Protein AF-A0A5E5AE37-F1 (afdb_monomer_lite)

InterPro domains:
  IPR010437 Type III secretion system SsaH/EsaH [PF06287] (29-83)
  IPR011990 Tetratricopeptide-like helical domain superfamily [G3DSA:1.25.40.10] (16-89)

Foldseek 3Di:
DDDDPDPPPCVLLVPDDLVRLVVLLVCLLVCLQVVVLVSNVVVLVCLVSSPVDPLVSLLSNLSSCLSNLVLVVSVVSLVVLVVVVVVPVPCPVSVVSSVVSVVSSVVSVVVVVVPDDDPDDDDDDDDDD

Structure (mmCIF, N/CA/C/O backbone):
data_AF-A0A5E5AE37-F1
#
_entry.id   AF-A0A5E5AE37-F1
#
loop_
_atom_site.group_PDB
_atom_site.id
_atom_site.type_symbol
_atom_site.label_atom_id
_atom_site.label_alt_id
_atom_site.label_comp_id
_atom_site.label_asym_id
_atom_site.label_entity_id
_atom_site.label_seq_id
_atom_site.pdbx_PDB_ins_code
_atom_site.Cartn_x
_atom_site.Cartn_y
_atom_site.Cartn_z
_atom_site.occupancy
_atom_site.B_iso_or_equiv
_atom_site.auth_seq_id
_atom_site.auth_comp_id
_atom_site.auth_asym_id
_atom_site.auth_atom_id
_atom_site.pdbx_PDB_model_num
ATOM 1 N N . MET A 1 1 ? -0.949 -32.298 -34.304 1.00 41.78 1 MET A N 1
ATOM 2 C CA . MET A 1 1 ? -0.531 -31.907 -32.943 1.00 41.78 1 MET A CA 1
ATOM 3 C C . MET A 1 1 ? -0.698 -30.401 -32.842 1.00 41.78 1 MET A C 1
ATOM 5 O O . MET A 1 1 ? 0.030 -29.685 -33.512 1.00 41.78 1 MET A O 1
ATOM 9 N N . MET A 1 2 ? -1.737 -29.936 -32.145 1.00 35.53 2 MET A N 1
ATOM 10 C CA . MET A 1 2 ? -1.994 -28.507 -31.950 1.00 35.53 2 MET A CA 1
ATOM 11 C C . MET A 1 2 ? -1.104 -28.017 -30.810 1.00 35.53 2 MET A C 1
ATOM 13 O O . MET A 1 2 ? -1.292 -28.421 -29.667 1.00 35.53 2 MET A O 1
ATOM 17 N N . THR A 1 3 ? -0.115 -27.187 -31.122 1.00 50.34 3 THR A N 1
ATOM 18 C CA . THR A 1 3 ? 0.638 -26.445 -30.112 1.00 50.34 3 THR A CA 1
ATOM 19 C C . THR A 1 3 ? -0.264 -25.332 -29.599 1.00 50.34 3 THR A C 1
ATOM 21 O O . THR A 1 3 ? -0.480 -24.331 -30.279 1.00 50.34 3 THR A O 1
ATOM 24 N N . THR A 1 4 ? -0.846 -25.526 -28.421 1.00 49.78 4 THR A N 1
ATOM 25 C CA . THR A 1 4 ? -1.518 -24.456 -27.688 1.00 49.78 4 THR A CA 1
ATOM 26 C C . THR A 1 4 ? -0.454 -23.462 -27.239 1.00 49.78 4 THR A C 1
ATOM 28 O O . THR A 1 4 ? 0.328 -23.754 -26.334 1.00 49.78 4 THR A O 1
ATOM 31 N N . SER A 1 5 ? -0.390 -22.314 -27.912 1.00 44.94 5 SER A N 1
ATOM 32 C CA . SER A 1 5 ? 0.439 -21.182 -27.509 1.00 44.94 5 SER A CA 1
ATOM 33 C C . SER A 1 5 ? 0.050 -20.765 -26.095 1.00 44.94 5 SER A C 1
ATOM 35 O O . SER A 1 5 ? -1.049 -20.266 -25.861 1.00 44.94 5 SER A O 1
ATOM 37 N N . SER A 1 6 ? 0.954 -21.006 -25.151 1.00 50.62 6 SER A N 1
ATOM 38 C CA . SER A 1 6 ? 0.894 -20.438 -23.812 1.00 50.62 6 SER A CA 1
ATOM 39 C C . SER A 1 6 ? 0.948 -18.921 -23.962 1.00 50.62 6 SER A C 1
ATOM 41 O O . SER A 1 6 ? 1.990 -18.376 -24.319 1.00 50.62 6 SER A O 1
ATOM 43 N N . VAL A 1 7 ? -0.180 -18.242 -23.753 1.00 51.38 7 VAL A N 1
ATOM 44 C CA . VAL A 1 7 ? -0.219 -16.783 -23.643 1.00 51.38 7 VAL A CA 1
ATOM 45 C C . VAL A 1 7 ? 0.571 -16.422 -22.393 1.00 51.38 7 VAL A C 1
ATOM 47 O O . VAL A 1 7 ? 0.093 -16.561 -21.268 1.00 51.38 7 VAL A O 1
ATOM 50 N N . SER A 1 8 ? 1.824 -16.030 -22.601 1.00 47.91 8 SER A N 1
ATOM 51 C CA . SER A 1 8 ? 2.683 -15.482 -21.566 1.00 47.91 8 SER A CA 1
ATOM 52 C C . SER A 1 8 ? 1.975 -14.288 -20.931 1.00 47.91 8 SER A C 1
ATOM 54 O O . SER A 1 8 ? 1.562 -13.360 -21.627 1.00 47.91 8 SER A O 1
ATOM 56 N N . HIS A 1 9 ? 1.874 -14.288 -19.604 1.00 52.06 9 HIS A N 1
ATOM 57 C CA . HIS A 1 9 ? 1.373 -13.189 -18.762 1.00 52.06 9 HIS A CA 1
ATOM 58 C C . HIS A 1 9 ? 2.240 -11.903 -18.840 1.00 52.06 9 HIS A C 1
ATOM 60 O O . HIS A 1 9 ? 2.165 -11.032 -17.981 1.00 52.06 9 HIS A O 1
ATOM 66 N N . ASP A 1 10 ? 3.072 -11.792 -19.875 1.00 51.41 10 ASP A N 1
ATOM 67 C CA . ASP A 1 10 ? 4.136 -10.809 -20.078 1.00 51.41 10 ASP A CA 1
ATOM 68 C C . ASP A 1 10 ? 3.625 -9.527 -20.768 1.00 51.41 10 ASP A C 1
ATOM 70 O O . ASP A 1 10 ? 4.222 -8.459 -20.682 1.00 51.41 10 ASP A O 1
ATOM 74 N N . GLY A 1 11 ? 2.458 -9.594 -21.422 1.00 44.81 11 GLY A N 1
ATOM 75 C CA . GLY A 1 11 ? 1.915 -8.475 -22.201 1.00 44.81 11 GLY A CA 1
ATOM 76 C C . GLY A 1 11 ? 1.535 -7.238 -21.377 1.00 44.81 11 GLY A C 1
ATOM 77 O O . GLY A 1 11 ? 1.632 -6.123 -21.881 1.00 44.81 11 GLY A O 1
ATOM 78 N N . ALA A 1 12 ? 1.141 -7.405 -20.108 1.00 46.72 12 ALA A N 1
ATOM 79 C CA . ALA A 1 12 ? 0.813 -6.275 -19.232 1.00 46.72 12 ALA A CA 1
ATOM 80 C C . ALA A 1 12 ? 2.071 -5.595 -18.659 1.00 46.72 12 ALA A C 1
ATOM 82 O O . ALA A 1 12 ? 2.110 -4.371 -18.545 1.00 46.72 12 ALA A O 1
ATOM 83 N N . ALA A 1 13 ? 3.123 -6.369 -18.365 1.00 51.94 13 ALA A N 1
ATOM 84 C CA . ALA A 1 13 ? 4.420 -5.836 -17.943 1.00 51.94 13 ALA A CA 1
ATOM 85 C C . ALA A 1 13 ? 5.166 -5.130 -19.094 1.00 51.94 13 ALA A C 1
ATOM 87 O O . ALA A 1 13 ? 6.002 -4.262 -18.843 1.00 51.94 13 ALA A O 1
ATOM 88 N N . ALA A 1 14 ? 4.828 -5.462 -20.345 1.00 57.09 14 ALA A N 1
ATOM 89 C CA . ALA A 1 14 ? 5.416 -4.884 -21.549 1.00 57.09 14 ALA A CA 1
ATOM 90 C C . ALA A 1 14 ? 4.811 -3.532 -21.990 1.00 57.09 14 ALA A C 1
ATOM 92 O O . ALA A 1 14 ? 5.390 -2.885 -22.861 1.00 57.09 14 ALA A O 1
ATOM 93 N N . TRP A 1 15 ? 3.672 -3.087 -21.434 1.00 75.31 15 TRP A N 1
ATOM 94 C CA . TRP A 1 15 ? 3.015 -1.846 -21.887 1.00 75.31 15 TRP A CA 1
ATOM 95 C C . TRP A 1 15 ? 3.446 -0.586 -21.124 1.00 75.31 15 TRP A C 1
ATOM 97 O O . TRP A 1 15 ? 3.522 0.490 -21.714 1.00 75.31 15 TRP A O 1
ATOM 107 N N . LEU A 1 16 ? 3.753 -0.710 -19.830 1.00 85.62 16 LEU A N 1
ATOM 108 C CA . LEU A 1 16 ? 4.234 0.398 -19.002 1.00 85.62 16 LEU A CA 1
ATOM 109 C C . LEU A 1 16 ? 5.720 0.221 -18.725 1.00 85.62 16 LEU A C 1
ATOM 111 O O . LEU A 1 16 ? 6.119 -0.803 -18.169 1.00 85.62 16 LEU A O 1
ATOM 115 N N . ASP A 1 17 ? 6.535 1.219 -19.058 1.00 90.62 17 ASP A N 1
ATOM 116 C CA . ASP A 1 17 ? 7.945 1.215 -18.677 1.00 90.62 17 ASP A CA 1
ATOM 117 C C . ASP A 1 17 ? 8.133 1.347 -17.150 1.00 90.62 17 ASP A C 1
ATOM 119 O O . ASP A 1 17 ? 7.199 1.617 -16.390 1.00 90.62 17 AS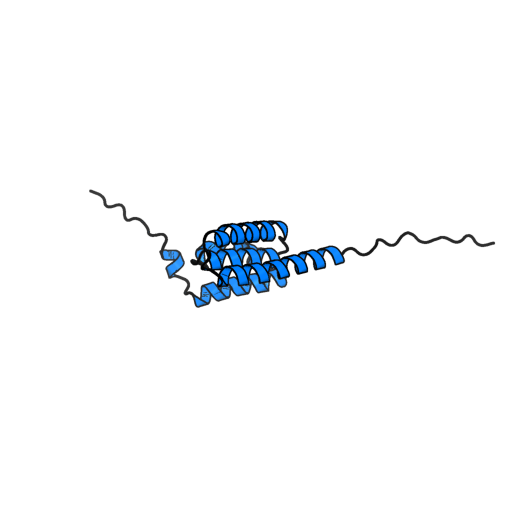P A O 1
ATOM 123 N N . ALA A 1 18 ? 9.360 1.110 -16.680 1.00 90.81 18 ALA A N 1
ATOM 124 C CA . ALA A 1 18 ? 9.668 1.123 -15.252 1.00 90.81 18 ALA A CA 1
ATOM 125 C C . ALA A 1 18 ? 9.421 2.487 -14.590 1.00 90.81 18 ALA A C 1
ATOM 127 O O . ALA A 1 18 ? 8.939 2.525 -13.458 1.00 90.81 18 ALA A O 1
ATOM 128 N N . SER A 1 19 ? 9.705 3.581 -15.296 1.00 94.25 19 SER A N 1
ATOM 129 C CA . SER A 1 19 ? 9.535 4.941 -14.786 1.00 94.25 19 SER A CA 1
ATOM 130 C C . SER A 1 19 ? 8.058 5.269 -14.589 1.00 94.25 19 SER A C 1
ATOM 132 O O . SER A 1 19 ? 7.681 5.817 -13.557 1.00 94.25 19 SER A O 1
ATOM 134 N N . VAL A 1 20 ? 7.200 4.875 -15.533 1.00 95.06 20 VAL A N 1
ATOM 135 C CA . VAL A 1 20 ? 5.748 5.064 -15.418 1.00 95.06 20 VAL A CA 1
ATOM 136 C C . VAL A 1 20 ? 5.182 4.239 -14.264 1.00 95.06 20 VAL A C 1
ATOM 138 O O . VAL A 1 20 ? 4.384 4.747 -13.478 1.00 95.06 20 VAL A O 1
ATOM 141 N N . ARG A 1 21 ? 5.620 2.984 -14.098 1.00 95.56 21 ARG A N 1
ATOM 142 C CA . ARG A 1 21 ? 5.187 2.162 -12.953 1.00 95.56 21 ARG A CA 1
ATOM 143 C C . ARG A 1 21 ? 5.603 2.782 -11.619 1.00 95.56 21 ARG A C 1
ATOM 145 O O . ARG A 1 21 ? 4.791 2.810 -10.699 1.00 95.56 21 ARG A O 1
ATOM 152 N N . GLN A 1 22 ? 6.822 3.314 -11.528 1.00 95.81 22 GLN A N 1
ATOM 153 C CA . GLN A 1 22 ? 7.292 4.033 -10.343 1.00 95.81 22 GLN A CA 1
ATOM 154 C C . GLN A 1 22 ? 6.413 5.257 -10.044 1.00 95.81 22 GLN A C 1
ATOM 156 O O . GLN A 1 22 ? 5.932 5.394 -8.922 1.00 95.81 22 GLN A O 1
ATOM 161 N N . GLN A 1 23 ? 6.132 6.093 -11.049 1.00 97.56 23 GLN A N 1
ATOM 162 C CA . GLN A 1 23 ? 5.283 7.280 -10.894 1.00 97.56 23 GLN A CA 1
ATOM 163 C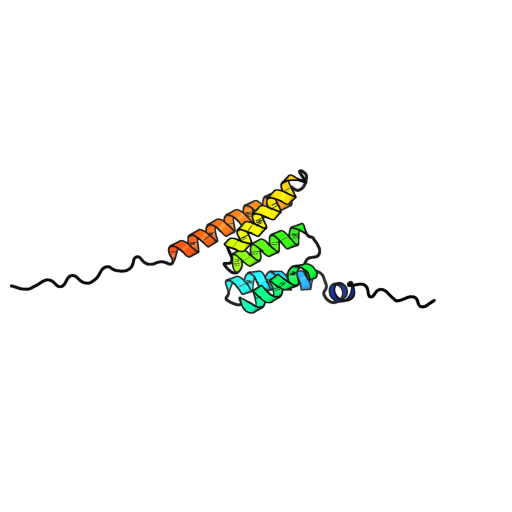 C . GLN A 1 23 ? 3.870 6.937 -10.409 1.00 97.56 23 GLN A C 1
ATOM 165 O O . GLN A 1 23 ? 3.316 7.651 -9.578 1.00 97.56 23 GLN A O 1
ATOM 170 N N . ILE A 1 24 ? 3.287 5.834 -10.887 1.00 97.44 24 ILE A N 1
ATOM 171 C CA . ILE A 1 24 ? 1.971 5.370 -10.424 1.00 97.44 24 ILE A CA 1
ATOM 172 C C . ILE A 1 24 ? 2.014 5.017 -8.930 1.00 97.44 24 ILE A C 1
ATOM 174 O O . ILE A 1 24 ? 1.105 5.381 -8.187 1.00 97.44 24 ILE A O 1
ATOM 178 N N . VAL A 1 25 ? 3.067 4.341 -8.464 1.00 97.38 25 VAL A N 1
ATOM 179 C CA . VAL A 1 25 ? 3.210 3.993 -7.040 1.00 97.38 25 VAL A CA 1
ATOM 180 C C . VAL A 1 25 ? 3.443 5.235 -6.175 1.00 97.38 25 VAL A C 1
ATOM 182 O O . VAL A 1 25 ? 2.831 5.366 -5.116 1.00 97.38 25 VAL A O 1
ATOM 185 N N . GLU A 1 26 ? 4.280 6.169 -6.627 1.00 97.50 26 GLU A N 1
ATOM 186 C CA . GLU A 1 26 ? 4.490 7.454 -5.945 1.00 97.50 26 GLU A CA 1
ATOM 187 C C . GLU A 1 26 ? 3.181 8.247 -5.837 1.00 97.50 26 GLU A C 1
ATOM 189 O O . GLU A 1 26 ? 2.853 8.763 -4.766 1.00 97.50 26 GLU A O 1
ATOM 194 N N . LEU A 1 27 ? 2.386 8.277 -6.912 1.00 97.19 27 LEU A N 1
ATOM 195 C CA . LEU A 1 27 ? 1.074 8.917 -6.923 1.00 97.19 27 LEU A CA 1
ATOM 196 C C . LEU A 1 27 ? 0.116 8.278 -5.913 1.00 97.19 27 LEU A C 1
ATOM 198 O O . LEU A 1 27 ? -0.659 8.999 -5.295 1.00 97.19 27 LEU A O 1
ATOM 202 N N . ALA A 1 28 ? 0.174 6.960 -5.704 1.00 97.88 28 ALA A N 1
ATOM 203 C CA . ALA A 1 28 ? -0.643 6.296 -4.689 1.00 97.88 28 ALA A CA 1
ATOM 204 C C . ALA A 1 28 ? -0.260 6.718 -3.266 1.00 97.88 28 ALA A C 1
ATOM 206 O O . ALA A 1 28 ? -1.145 6.995 -2.460 1.00 97.88 28 ALA A O 1
ATOM 207 N N . LEU A 1 29 ? 1.041 6.806 -2.967 1.00 96.31 29 LEU A N 1
ATOM 208 C CA . LEU A 1 29 ? 1.530 7.241 -1.653 1.00 96.31 29 LEU A CA 1
ATOM 209 C C . LEU A 1 29 ? 1.112 8.681 -1.352 1.00 96.31 29 LEU A C 1
ATOM 211 O O . LEU A 1 29 ? 0.573 8.960 -0.282 1.00 96.31 29 LEU A O 1
ATOM 215 N N . VAL A 1 30 ? 1.313 9.583 -2.315 1.00 96.56 30 VAL A N 1
ATOM 216 C CA . VAL A 1 30 ? 0.887 10.980 -2.183 1.00 96.56 30 VAL A CA 1
ATOM 217 C C . VAL A 1 30 ? -0.638 11.058 -2.115 1.00 96.56 30 VAL A C 1
ATOM 219 O O . VAL A 1 30 ? -1.179 11.716 -1.233 1.00 96.56 30 VAL A O 1
ATOM 222 N N . GLY A 1 31 ? -1.346 10.355 -2.997 1.00 96.81 31 GLY A N 1
ATOM 223 C CA . GLY A 1 31 ? -2.805 10.350 -3.070 1.00 96.81 31 GLY A CA 1
ATOM 224 C C . GLY A 1 31 ? -3.467 9.889 -1.774 1.00 96.81 31 GLY A C 1
ATOM 225 O O . GLY A 1 31 ? -4.377 10.565 -1.297 1.00 96.81 31 GLY A O 1
ATOM 226 N N . ALA A 1 32 ? -2.965 8.815 -1.156 1.00 96.88 32 ALA A N 1
ATOM 227 C CA . ALA A 1 32 ? -3.458 8.319 0.129 1.00 96.88 32 ALA A CA 1
ATOM 228 C C . ALA A 1 32 ? -3.419 9.409 1.215 1.00 96.88 32 ALA A C 1
ATOM 230 O O . ALA A 1 32 ? -4.406 9.633 1.910 1.00 96.88 32 ALA A O 1
ATOM 231 N N . GLN A 1 33 ? -2.321 10.167 1.286 1.00 92.25 33 GLN A N 1
ATOM 232 C CA . GLN A 1 33 ? -2.152 11.257 2.255 1.00 92.25 33 GLN A CA 1
ATOM 233 C C . GLN A 1 33 ? -3.018 12.493 1.960 1.00 92.25 33 GLN A C 1
ATOM 235 O O . GLN A 1 33 ? -3.221 13.323 2.843 1.00 92.25 33 GLN A O 1
ATOM 240 N N . HIS A 1 34 ? -3.528 12.628 0.734 1.00 95.19 34 HIS A N 1
ATOM 241 C CA . HIS A 1 34 ? -4.349 13.761 0.292 1.00 95.19 34 HIS A CA 1
ATOM 242 C C . HIS A 1 34 ? -5.838 13.399 0.137 1.00 95.19 34 HIS A C 1
ATOM 244 O O . HIS A 1 34 ? -6.600 14.169 -0.446 1.00 95.19 34 HIS A O 1
ATOM 250 N N . GLY A 1 35 ? -6.270 12.248 0.665 1.00 94.56 35 GLY A N 1
ATOM 251 C CA . GLY A 1 35 ? -7.676 11.832 0.676 1.00 94.56 35 GLY A CA 1
ATOM 252 C C . GLY A 1 35 ? -8.161 11.119 -0.592 1.00 94.56 35 GLY A C 1
ATOM 253 O O . GLY A 1 35 ? -9.359 10.882 -0.728 1.00 94.56 35 GLY A O 1
ATOM 254 N N . LEU A 1 36 ? -7.261 10.736 -1.503 1.00 97.31 36 LEU A N 1
ATOM 255 C CA . LEU A 1 36 ? -7.569 9.921 -2.688 1.00 97.31 36 LEU A CA 1
ATOM 256 C C . LEU A 1 36 ? -7.505 8.423 -2.352 1.00 97.31 36 LEU A C 1
ATOM 258 O O . LEU A 1 36 ? -6.721 7.656 -2.916 1.00 97.31 36 LEU A O 1
ATOM 262 N N . GLU A 1 37 ? -8.296 8.013 -1.359 1.00 97.06 37 GLU A N 1
ATOM 263 C CA . GLU A 1 37 ? -8.243 6.663 -0.792 1.00 97.06 37 GLU A CA 1
ATOM 264 C C . GLU A 1 37 ? -8.612 5.589 -1.828 1.00 97.06 37 GLU A C 1
ATOM 266 O O . GLU A 1 37 ? -7.973 4.541 -1.903 1.00 97.06 37 GLU A O 1
ATOM 271 N N . THR A 1 38 ? -9.612 5.858 -2.672 1.00 97.62 38 THR A N 1
ATOM 272 C CA . THR A 1 38 ? -10.104 4.888 -3.666 1.00 97.62 38 THR A CA 1
ATOM 273 C C . THR A 1 38 ? -9.050 4.608 -4.738 1.00 97.62 38 THR A C 1
ATOM 275 O O . THR A 1 38 ? -8.802 3.454 -5.101 1.00 97.62 38 THR A O 1
ATOM 278 N N . GLU A 1 39 ? -8.389 5.652 -5.227 1.00 97.62 39 GLU A N 1
ATOM 279 C CA . GLU A 1 39 ? -7.315 5.579 -6.210 1.00 97.62 39 GLU A CA 1
ATOM 280 C C . GLU A 1 39 ? -6.095 4.865 -5.626 1.00 97.62 39 GLU A C 1
ATOM 282 O O . GLU A 1 39 ? -5.564 3.933 -6.236 1.00 97.62 39 GLU A O 1
ATOM 287 N N . ALA A 1 40 ? -5.693 5.239 -4.409 1.00 98.12 40 ALA A N 1
ATOM 288 C CA . ALA A 1 40 ? -4.580 4.611 -3.712 1.00 98.12 40 ALA A CA 1
ATOM 289 C C . ALA A 1 40 ? -4.833 3.117 -3.440 1.00 98.12 40 ALA A C 1
ATOM 291 O O . ALA A 1 40 ? -3.956 2.296 -3.707 1.00 98.12 40 ALA A O 1
ATOM 292 N N . ARG A 1 41 ? -6.043 2.729 -3.010 1.00 97.94 41 ARG A N 1
ATOM 293 C CA . ARG A 1 41 ? -6.435 1.315 -2.840 1.00 97.94 41 ARG A CA 1
ATOM 294 C C . ARG A 1 41 ? -6.459 0.549 -4.162 1.00 97.94 41 ARG A C 1
ATOM 296 O O . ARG A 1 41 ? -6.061 -0.612 -4.213 1.00 97.94 41 ARG A O 1
ATOM 303 N N . THR A 1 42 ? -6.875 1.194 -5.248 1.00 98.12 42 THR A N 1
ATOM 304 C CA . THR A 1 42 ? -6.833 0.582 -6.585 1.00 98.12 42 THR A CA 1
ATOM 305 C C . THR A 1 42 ? -5.393 0.264 -6.991 1.00 98.12 42 THR A C 1
ATOM 307 O O . THR A 1 42 ? -5.108 -0.834 -7.474 1.00 98.12 42 THR A O 1
ATOM 310 N N . ILE A 1 43 ? -4.463 1.190 -6.741 1.00 97.38 43 ILE A N 1
ATOM 311 C CA . ILE A 1 43 ? -3.040 0.993 -7.036 1.0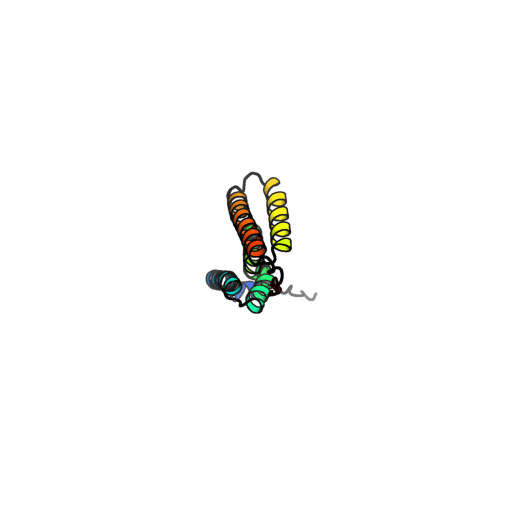0 97.38 43 ILE A CA 1
ATOM 312 C C . ILE A 1 43 ? -2.407 -0.037 -6.088 1.00 97.38 43 ILE A C 1
ATOM 314 O O . ILE A 1 43 ? -1.616 -0.861 -6.547 1.00 97.38 43 ILE A O 1
ATOM 318 N N . LEU A 1 44 ? -2.802 -0.065 -4.810 1.00 97.25 44 LEU A N 1
ATOM 319 C CA . LEU A 1 44 ? -2.394 -1.088 -3.838 1.00 97.25 44 LEU A CA 1
ATOM 320 C C . LEU A 1 44 ? -2.665 -2.504 -4.372 1.00 97.25 44 LEU A C 1
ATOM 322 O O . LEU A 1 44 ? -1.766 -3.344 -4.388 1.00 97.25 44 LEU A O 1
ATOM 326 N N . CYS A 1 45 ? -3.871 -2.750 -4.889 1.00 96.75 45 CYS A N 1
ATOM 327 C CA . CYS A 1 45 ? -4.242 -4.030 -5.502 1.00 96.75 45 CYS A CA 1
ATOM 328 C C . CYS A 1 45 ? -3.420 -4.357 -6.762 1.00 96.75 45 CYS A C 1
ATOM 330 O O . CYS A 1 45 ? -3.188 -5.527 -7.068 1.00 96.75 45 CYS A O 1
ATOM 332 N N . ALA A 1 46 ? -2.965 -3.335 -7.491 1.00 96.19 46 ALA A N 1
ATOM 333 C CA . ALA A 1 46 ? -2.163 -3.482 -8.702 1.00 96.19 46 ALA A CA 1
ATOM 334 C C . ALA A 1 46 ? -0.648 -3.600 -8.439 1.00 96.19 46 ALA A C 1
ATOM 336 O O . ALA A 1 46 ? 0.103 -3.887 -9.375 1.00 96.19 46 ALA A O 1
ATOM 337 N N . LEU A 1 47 ? -0.174 -3.433 -7.195 1.00 95.25 47 LEU A N 1
ATOM 338 C CA . LEU A 1 47 ? 1.257 -3.473 -6.858 1.00 95.25 47 LEU A CA 1
ATOM 339 C C . LEU A 1 47 ? 2.019 -4.695 -7.406 1.00 95.25 47 LEU A C 1
ATOM 341 O O . LEU A 1 47 ? 3.142 -4.498 -7.871 1.00 95.25 47 LEU A O 1
ATOM 345 N N . PRO A 1 48 ? 1.473 -5.932 -7.426 1.00 94.25 48 PRO A N 1
ATOM 346 C CA . PRO A 1 48 ? 2.153 -7.086 -8.026 1.00 94.25 48 PRO A CA 1
ATOM 347 C C . PRO A 1 48 ? 2.526 -6.912 -9.500 1.00 94.25 48 PRO A C 1
ATOM 349 O O . PRO A 1 48 ? 3.527 -7.472 -9.942 1.00 94.25 48 PRO A O 1
ATOM 352 N N . LEU A 1 49 ? 1.749 -6.123 -10.244 1.00 92.44 49 LEU A N 1
ATOM 353 C CA . LEU A 1 49 ? 1.991 -5.825 -11.656 1.00 92.44 49 LEU A CA 1
ATOM 354 C C . LEU A 1 49 ? 2.917 -4.615 -11.837 1.00 92.44 49 LEU A C 1
ATOM 356 O O . LEU A 1 49 ? 3.635 -4.525 -12.831 1.00 92.44 49 LEU A O 1
ATOM 360 N N . LEU A 1 50 ? 2.907 -3.684 -10.880 1.00 94.69 50 LEU A N 1
ATOM 361 C CA .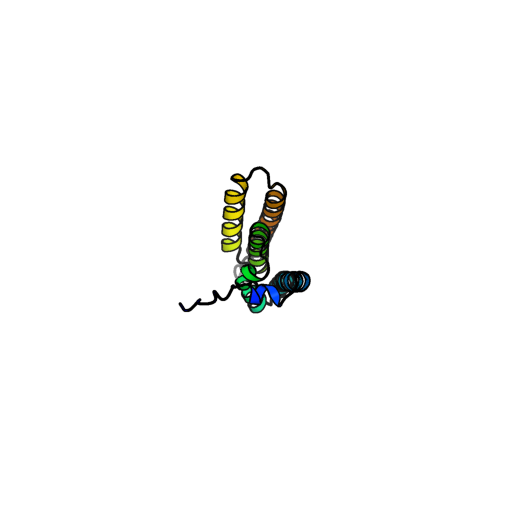 LEU A 1 50 ? 3.699 -2.454 -10.934 1.00 94.69 50 LEU A CA 1
ATOM 362 C C . LEU A 1 50 ? 5.140 -2.662 -10.449 1.00 94.69 50 LEU A C 1
ATOM 364 O O . LEU A 1 50 ? 6.075 -2.070 -10.995 1.00 94.69 50 LEU A O 1
ATOM 368 N N . VAL A 1 51 ? 5.323 -3.534 -9.454 1.00 94.44 51 VAL A N 1
ATOM 369 C CA . VAL A 1 51 ? 6.594 -3.764 -8.760 1.00 94.44 51 VAL A CA 1
ATOM 370 C C . VAL A 1 51 ? 6.940 -5.257 -8.805 1.00 94.44 51 VAL A C 1
ATOM 372 O O . VAL A 1 51 ? 6.492 -6.024 -7.948 1.00 94.44 51 VAL A O 1
ATOM 375 N N . PRO A 1 52 ? 7.742 -5.704 -9.793 1.00 90.50 52 PRO A N 1
ATOM 376 C CA . PRO A 1 52 ? 8.106 -7.115 -9.932 1.00 90.50 52 PRO A CA 1
ATOM 377 C C . PRO A 1 52 ? 8.949 -7.640 -8.762 1.00 90.50 52 PRO A C 1
ATOM 379 O O . PRO A 1 52 ? 8.776 -8.783 -8.335 1.00 90.50 52 PRO A O 1
ATOM 382 N N . GLN A 1 53 ? 9.831 -6.793 -8.221 1.00 89.62 53 GLN A N 1
ATOM 383 C CA . GLN A 1 53 ? 10.712 -7.121 -7.098 1.00 89.62 53 GLN A CA 1
ATOM 384 C C . GLN A 1 53 ? 9.891 -7.349 -5.823 1.00 89.62 53 GLN A C 1
ATOM 386 O O . GLN A 1 53 ? 9.178 -6.456 -5.371 1.00 89.62 53 GLN A O 1
ATOM 391 N N . VAL A 1 54 ? 9.983 -8.557 -5.260 1.00 89.06 54 VAL A N 1
ATOM 392 C CA . VAL A 1 54 ? 9.140 -9.012 -4.140 1.00 89.06 54 VAL A CA 1
ATOM 393 C C . VAL A 1 54 ? 9.351 -8.153 -2.894 1.00 89.06 54 VAL A C 1
ATOM 395 O O . VAL A 1 54 ? 8.378 -7.634 -2.354 1.00 89.06 54 VAL A O 1
ATOM 398 N N . GLU A 1 55 ? 10.604 -7.952 -2.489 1.00 86.75 55 GLU A N 1
ATOM 399 C CA . GLU A 1 55 ? 10.971 -7.182 -1.292 1.00 86.75 55 GLU A CA 1
ATOM 400 C C . GLU A 1 55 ? 10.518 -5.721 -1.403 1.00 86.75 55 GLU A C 1
ATOM 402 O O . GLU A 1 55 ? 9.824 -5.201 -0.527 1.00 86.75 55 GLU A O 1
ATOM 407 N N . ALA A 1 56 ? 10.822 -5.072 -2.535 1.00 90.62 56 ALA A N 1
ATOM 408 C CA . ALA A 1 56 ? 10.388 -3.703 -2.806 1.00 90.62 56 ALA A CA 1
ATOM 409 C C . ALA A 1 56 ? 8.858 -3.586 -2.779 1.00 90.62 56 ALA A C 1
ATOM 411 O O . ALA A 1 56 ? 8.311 -2.661 -2.181 1.00 90.62 56 ALA A O 1
ATOM 412 N N . ARG A 1 57 ? 8.149 -4.550 -3.377 1.00 93.94 57 ARG A N 1
ATOM 413 C CA . ARG A 1 57 ? 6.685 -4.586 -3.380 1.00 93.94 57 ARG A CA 1
ATOM 414 C C . ARG A 1 57 ? 6.111 -4.702 -1.975 1.00 93.94 57 ARG A C 1
ATOM 416 O O . ARG A 1 57 ? 5.154 -4.004 -1.665 1.00 93.94 57 ARG A O 1
ATOM 423 N N . GLN A 1 58 ? 6.667 -5.570 -1.138 1.00 92.69 58 GLN A N 1
ATOM 424 C CA . GLN A 1 58 ? 6.212 -5.739 0.239 1.00 92.69 58 GLN A CA 1
ATOM 425 C C . GLN A 1 58 ? 6.464 -4.475 1.075 1.00 92.69 58 GLN A C 1
ATOM 427 O O . GLN A 1 58 ? 5.582 -4.057 1.825 1.00 92.69 58 GLN A O 1
ATOM 432 N N . CYS A 1 59 ? 7.619 -3.821 0.902 1.00 94.12 59 CYS A N 1
ATOM 433 C CA . CYS A 1 59 ? 7.905 -2.536 1.545 1.00 94.12 59 CYS A CA 1
ATOM 434 C C . CYS A 1 59 ? 6.900 -1.457 1.115 1.00 94.12 59 CYS A C 1
ATOM 436 O O . CYS A 1 59 ? 6.349 -0.748 1.954 1.00 94.12 59 CYS A O 1
ATOM 438 N N . LEU A 1 60 ? 6.619 -1.361 -0.187 1.00 96.38 60 LEU A N 1
ATOM 439 C CA . LEU A 1 60 ? 5.665 -0.396 -0.741 1.00 96.38 60 LEU A CA 1
ATOM 440 C C . LEU A 1 60 ? 4.221 -0.699 -0.327 1.00 96.38 60 LEU A C 1
ATOM 442 O O . LEU A 1 60 ? 3.462 0.228 -0.064 1.00 96.38 60 LEU A O 1
ATOM 446 N N . GLN A 1 61 ? 3.854 -1.976 -0.204 1.00 97.06 61 GLN A N 1
ATOM 447 C CA . GLN A 1 61 ? 2.564 -2.392 0.341 1.00 97.06 61 GLN A CA 1
ATOM 448 C C . GLN A 1 61 ? 2.403 -1.908 1.786 1.00 97.06 61 GLN A C 1
ATOM 450 O O . GLN A 1 61 ? 1.398 -1.278 2.102 1.00 97.06 61 GLN A O 1
ATOM 455 N N . ALA A 1 62 ? 3.396 -2.141 2.650 1.00 97.00 62 ALA A N 1
ATOM 456 C CA . ALA A 1 62 ? 3.362 -1.653 4.028 1.00 97.00 62 ALA A CA 1
ATOM 457 C C . ALA A 1 62 ? 3.303 -0.117 4.091 1.00 97.00 62 ALA A C 1
ATOM 459 O O . ALA A 1 62 ? 2.467 0.429 4.806 1.00 97.00 62 ALA A O 1
ATOM 460 N N . ALA A 1 63 ? 4.129 0.583 3.306 1.00 97.38 63 ALA A N 1
ATOM 461 C CA . ALA A 1 63 ? 4.128 2.045 3.240 1.00 97.38 63 ALA A CA 1
ATOM 462 C C . ALA A 1 63 ? 2.759 2.613 2.834 1.00 97.38 63 ALA A C 1
ATOM 464 O O . ALA A 1 63 ? 2.274 3.566 3.444 1.00 97.38 63 ALA A O 1
ATOM 465 N N . LEU A 1 64 ? 2.121 2.014 1.826 1.00 97.75 64 LEU A N 1
ATOM 466 C CA . LEU A 1 64 ? 0.831 2.468 1.323 1.00 97.75 64 LEU A CA 1
ATOM 467 C C . LEU A 1 64 ? -0.308 2.170 2.308 1.00 97.75 64 LEU A C 1
ATOM 469 O O . LEU A 1 64 ? -1.163 3.026 2.503 1.00 97.75 64 LEU A O 1
ATOM 473 N N . LEU A 1 65 ? -0.284 1.021 2.992 1.00 97.94 65 LEU A N 1
ATOM 474 C CA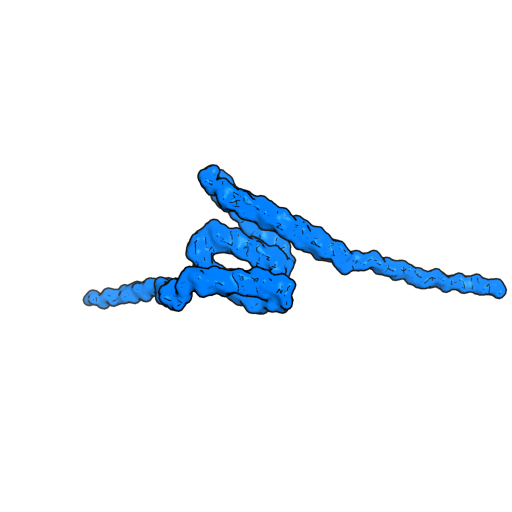 . LEU A 1 65 ? -1.226 0.713 4.077 1.00 97.94 65 LEU A CA 1
ATOM 475 C C . LEU A 1 65 ? -1.099 1.706 5.244 1.00 97.94 65 LEU A C 1
ATOM 477 O O . LEU A 1 65 ? -2.110 2.167 5.764 1.00 97.94 65 LEU A O 1
ATOM 481 N N . ILE A 1 66 ? 0.127 2.098 5.618 1.00 97.56 66 ILE A N 1
ATOM 482 C CA . ILE A 1 66 ? 0.354 3.154 6.622 1.00 97.56 66 ILE A CA 1
ATOM 483 C C . ILE A 1 66 ? -0.247 4.480 6.144 1.00 97.56 66 ILE A C 1
ATOM 485 O O . ILE A 1 66 ? -0.960 5.134 6.901 1.00 97.56 66 ILE A O 1
ATOM 489 N N . ALA A 1 67 ? 0.010 4.866 4.891 1.00 96.44 67 ALA A N 1
ATOM 490 C CA . ALA A 1 67 ? -0.504 6.107 4.314 1.00 96.44 67 ALA A CA 1
ATOM 491 C C . ALA A 1 67 ? -2.042 6.138 4.220 1.00 96.44 67 ALA A C 1
ATOM 493 O O . ALA A 1 67 ? -2.632 7.207 4.343 1.00 96.44 67 ALA A O 1
ATOM 494 N N . LEU A 1 68 ? -2.681 4.978 4.035 1.00 96.31 68 LEU A N 1
ATOM 495 C CA . LEU A 1 68 ? -4.138 4.798 4.040 1.00 96.31 68 LEU A CA 1
ATOM 496 C C . LEU A 1 68 ? -4.743 4.731 5.454 1.00 96.31 68 LEU A C 1
ATOM 498 O O . LEU A 1 68 ? -5.962 4.744 5.595 1.00 96.31 68 LEU A O 1
ATOM 502 N N . GLY A 1 69 ? -3.917 4.651 6.502 1.00 95.50 69 GLY A N 1
ATOM 503 C CA . GLY A 1 69 ? -4.373 4.492 7.885 1.00 95.50 69 GLY A CA 1
ATOM 504 C C . GLY A 1 69 ? -4.722 3.052 8.284 1.00 95.50 69 GLY A C 1
ATOM 505 O O . GLY A 1 69 ? -5.148 2.821 9.418 1.00 95.50 69 GLY A O 1
ATOM 506 N N . ASP A 1 70 ? -4.479 2.066 7.417 1.00 96.62 70 ASP A N 1
ATOM 507 C CA . ASP A 1 70 ? -4.725 0.638 7.658 1.00 96.62 70 ASP A CA 1
ATOM 508 C C . ASP A 1 70 ? -3.611 0.022 8.531 1.00 96.62 70 ASP A C 1
ATOM 510 O O . ASP A 1 70 ? -2.897 -0.911 8.155 1.00 96.62 70 ASP A O 1
ATOM 514 N N . THR A 1 71 ? -3.437 0.571 9.735 1.00 95.38 71 THR A N 1
ATOM 515 C CA . THR A 1 71 ? -2.319 0.264 10.647 1.00 95.38 71 THR A CA 1
ATOM 516 C C . THR A 1 71 ? -2.235 -1.215 11.043 1.00 95.38 71 THR A C 1
ATOM 518 O O . THR A 1 71 ? -1.137 -1.754 11.197 1.00 95.38 71 THR A O 1
ATOM 521 N N . VAL A 1 72 ? -3.375 -1.905 11.147 1.00 95.88 72 VAL A N 1
ATOM 522 C CA . VAL A 1 72 ? -3.430 -3.345 11.450 1.00 95.88 72 VAL A CA 1
ATOM 523 C C . VAL A 1 72 ? -2.833 -4.166 10.308 1.00 95.88 72 VAL A C 1
ATOM 525 O O . VAL A 1 72 ? -1.953 -4.996 10.544 1.00 95.88 72 VAL A O 1
ATOM 528 N N . GLU A 1 73 ? -3.246 -3.912 9.067 1.00 96.19 73 GLU A N 1
ATOM 529 C CA . GLU A 1 73 ? -2.717 -4.628 7.902 1.00 96.19 73 GLU A CA 1
ATOM 530 C C . GLU A 1 73 ? -1.247 -4.280 7.647 1.00 96.19 73 GLU A C 1
ATOM 532 O O . GLU A 1 73 ? -0.447 -5.167 7.338 1.00 96.19 73 GLU A O 1
ATOM 537 N N . ALA A 1 74 ? -0.863 -3.016 7.855 1.00 96.56 74 ALA A N 1
ATOM 538 C CA . ALA A 1 74 ? 0.530 -2.587 7.791 1.00 96.56 74 ALA A CA 1
ATOM 539 C C . ALA A 1 74 ? 1.408 -3.359 8.789 1.00 96.56 74 ALA A C 1
ATOM 541 O O . ALA A 1 74 ? 2.464 -3.867 8.409 1.00 96.56 74 ALA A O 1
ATOM 542 N N . SER A 1 75 ? 0.953 -3.516 10.039 1.00 95.62 75 SER A N 1
ATOM 543 C CA . SER A 1 75 ? 1.687 -4.268 11.066 1.00 95.62 75 SER A CA 1
ATOM 544 C C . SER A 1 75 ? 1.881 -5.741 10.683 1.00 95.62 75 SER A C 1
ATOM 546 O O . SER A 1 75 ? 2.987 -6.273 10.788 1.00 95.62 75 SER A O 1
ATOM 548 N N . ALA A 1 76 ? 0.841 -6.387 10.144 1.00 94.81 76 ALA A N 1
ATOM 549 C CA . ALA A 1 76 ? 0.917 -7.766 9.671 1.00 94.81 76 ALA A CA 1
ATOM 550 C C . ALA A 1 76 ? 1.867 -7.903 8.467 1.00 94.81 76 ALA A C 1
ATOM 552 O O . ALA A 1 76 ? 2.598 -8.891 8.353 1.00 94.81 76 ALA A O 1
ATOM 553 N N . CYS A 1 77 ? 1.893 -6.903 7.581 1.00 93.19 77 CYS A N 1
ATOM 554 C CA . CYS A 1 77 ? 2.817 -6.853 6.452 1.00 93.19 77 CYS A CA 1
ATOM 555 C C . CYS A 1 77 ? 4.280 -6.725 6.912 1.00 93.19 77 CYS A C 1
ATOM 557 O O . CYS A 1 77 ? 5.138 -7.447 6.404 1.00 93.19 77 CYS A O 1
ATOM 559 N N . LEU A 1 78 ? 4.564 -5.868 7.899 1.00 92.81 78 LEU A N 1
ATOM 560 C CA . LEU A 1 78 ? 5.907 -5.694 8.468 1.00 92.81 78 LEU A CA 1
ATOM 561 C C . LEU A 1 78 ? 6.391 -6.928 9.241 1.00 92.81 78 LEU A C 1
ATOM 563 O O . LEU A 1 78 ? 7.560 -7.302 9.132 1.00 92.81 78 LEU A O 1
ATOM 567 N N . ALA A 1 79 ? 5.498 -7.603 9.968 1.00 91.12 79 ALA A N 1
ATOM 568 C CA . ALA A 1 79 ? 5.826 -8.852 10.653 1.00 91.12 79 ALA A CA 1
ATOM 569 C C . ALA A 1 79 ? 6.267 -9.942 9.662 1.00 91.12 79 ALA A C 1
ATOM 571 O O . ALA A 1 79 ? 7.269 -10.619 9.887 1.00 91.12 79 ALA A O 1
ATOM 572 N N . ARG A 1 80 ? 5.563 -10.066 8.528 1.00 87.75 80 ARG A N 1
ATOM 573 C CA . ARG A 1 80 ? 5.944 -10.985 7.445 1.00 87.75 80 ARG A CA 1
ATOM 574 C C . ARG A 1 80 ? 7.285 -10.620 6.812 1.00 87.75 80 ARG A C 1
ATOM 576 O O . ARG A 1 80 ? 8.126 -11.494 6.669 1.00 87.75 80 ARG A O 1
ATOM 583 N N . LEU A 1 81 ? 7.493 -9.342 6.491 1.00 84.69 81 LEU A N 1
ATOM 584 C CA . LEU A 1 81 ? 8.765 -8.829 5.966 1.00 84.69 81 LEU A CA 1
ATOM 585 C C . LEU A 1 81 ? 9.949 -9.181 6.874 1.00 84.69 81 LEU A C 1
ATOM 587 O O . LEU A 1 81 ? 10.997 -9.606 6.401 1.00 84.69 81 LEU A O 1
ATOM 591 N N . THR A 1 82 ? 9.765 -9.033 8.185 1.00 83.12 82 THR A N 1
ATOM 592 C CA . THR A 1 82 ? 10.810 -9.321 9.173 1.00 83.12 82 THR A CA 1
ATOM 593 C C . THR A 1 82 ? 11.076 -10.823 9.274 1.00 83.12 82 THR A C 1
ATOM 595 O O . THR A 1 82 ? 12.229 -11.239 9.234 1.00 83.12 82 THR A O 1
ATOM 598 N N . ALA A 1 83 ? 10.025 -11.648 9.317 1.00 82.44 83 ALA A N 1
ATOM 599 C CA . ALA A 1 83 ? 10.156 -13.105 9.356 1.00 82.44 83 ALA A CA 1
ATOM 600 C C . ALA A 1 83 ? 10.808 -13.684 8.084 1.00 82.44 83 ALA A C 1
ATOM 602 O O . ALA A 1 83 ? 11.580 -14.637 8.160 1.00 82.44 83 ALA A O 1
ATOM 603 N N . GLU A 1 84 ? 10.511 -13.108 6.916 1.00 74.50 84 GLU A N 1
ATOM 604 C CA . GLU A 1 84 ? 11.123 -13.488 5.638 1.00 74.50 84 GLU A CA 1
ATOM 605 C C . GLU A 1 84 ? 12.588 -13.002 5.547 1.00 74.50 84 GLU A C 1
ATOM 607 O O . GLU A 1 84 ? 13.445 -13.730 5.045 1.00 74.50 84 GLU A O 1
ATOM 612 N N . GLY A 1 85 ? 12.903 -11.819 6.089 1.00 65.56 85 GLY A N 1
ATOM 613 C CA . GLY A 1 85 ? 14.257 -11.251 6.116 1.00 65.56 85 GLY A CA 1
ATOM 614 C C . GLY A 1 85 ? 15.217 -11.923 7.107 1.00 65.56 85 GLY A C 1
ATOM 615 O O . GLY A 1 85 ? 16.413 -12.010 6.838 1.00 65.56 85 GLY A O 1
ATOM 616 N N . GLU A 1 86 ? 14.723 -12.464 8.225 1.00 59.56 86 GLU A N 1
ATOM 617 C CA . GLU A 1 86 ? 15.538 -13.265 9.157 1.00 59.56 86 GLU A CA 1
ATOM 618 C C . GLU A 1 86 ? 16.038 -14.579 8.533 1.00 59.56 86 GLU A C 1
ATOM 620 O O . GLU A 1 86 ? 17.071 -15.104 8.942 1.00 59.56 86 GLU A O 1
ATOM 625 N N . ALA A 1 87 ? 15.360 -15.089 7.500 1.00 59.53 87 ALA A N 1
ATOM 626 C CA . ALA A 1 87 ? 15.815 -16.261 6.754 1.00 59.53 87 ALA A CA 1
ATOM 627 C C . ALA A 1 87 ? 16.966 -15.951 5.776 1.00 59.53 87 ALA A C 1
ATOM 629 O O . ALA A 1 87 ? 17.623 -16.875 5.293 1.00 59.53 87 ALA A O 1
ATOM 630 N N . ASN A 1 88 ? 17.218 -14.671 5.478 1.00 58.72 88 ASN A N 1
ATOM 631 C CA . ASN A 1 88 ? 18.215 -14.229 4.511 1.00 58.72 88 ASN A CA 1
ATOM 632 C C . ASN A 1 88 ? 19.127 -13.163 5.141 1.00 58.72 88 ASN A C 1
ATOM 634 O O . ASN A 1 88 ? 18.948 -11.961 4.947 1.00 58.72 88 ASN A O 1
ATOM 638 N N . GLU A 1 89 ? 20.128 -13.604 5.913 1.00 57.31 89 GLU A N 1
ATOM 639 C CA . GLU A 1 89 ? 20.992 -12.710 6.704 1.00 57.31 89 GLU A CA 1
ATOM 640 C C . GLU A 1 89 ? 21.728 -11.633 5.884 1.00 57.31 89 GLU A C 1
ATOM 642 O O . GLU A 1 89 ? 22.162 -10.638 6.460 1.00 57.31 89 GLU A O 1
ATOM 647 N N . ALA A 1 90 ? 21.826 -11.791 4.561 1.00 58.91 90 ALA A N 1
ATOM 648 C CA . ALA A 1 90 ? 22.517 -10.874 3.658 1.00 58.91 90 ALA A CA 1
ATOM 649 C C . ALA A 1 90 ? 21.712 -9.622 3.242 1.00 58.91 90 ALA A C 1
ATOM 651 O O . ALA A 1 90 ? 22.303 -8.714 2.655 1.00 58.91 90 ALA A O 1
ATOM 652 N N . ASP A 1 91 ? 20.403 -9.537 3.519 1.00 68.94 91 ASP A N 1
ATOM 653 C CA . ASP A 1 91 ? 19.587 -8.382 3.111 1.00 68.94 91 ASP A CA 1
ATOM 654 C C . ASP A 1 91 ? 19.506 -7.291 4.197 1.00 68.94 91 ASP A C 1
ATOM 656 O O . ASP A 1 91 ? 18.517 -7.118 4.910 1.00 68.94 91 ASP A O 1
ATOM 660 N N . GLU A 1 92 ? 20.585 -6.519 4.332 1.00 73.75 92 GLU A N 1
ATOM 661 C CA . GLU A 1 92 ? 20.632 -5.364 5.241 1.00 73.75 92 GLU A CA 1
ATOM 662 C C . GLU A 1 92 ? 19.755 -4.191 4.767 1.00 73.75 92 GLU A C 1
ATOM 664 O O . GLU A 1 92 ? 19.297 -3.380 5.580 1.00 73.75 92 GLU A O 1
ATOM 669 N N . SER A 1 93 ? 19.485 -4.095 3.461 1.00 76.00 93 SER A N 1
ATOM 670 C CA . SER A 1 93 ? 18.682 -3.007 2.896 1.00 76.00 93 SER A CA 1
ATOM 671 C C . SER A 1 93 ? 17.202 -3.177 3.233 1.00 76.00 93 SER A C 1
ATOM 673 O O . SER A 1 93 ? 16.565 -2.211 3.668 1.00 76.00 93 SER A O 1
ATOM 675 N N . GLY A 1 94 ? 16.660 -4.392 3.099 1.00 76.62 94 GLY A N 1
ATOM 676 C CA . GLY A 1 94 ? 15.288 -4.711 3.501 1.00 76.62 94 GLY A CA 1
ATOM 677 C C . GLY A 1 94 ? 15.051 -4.486 4.994 1.00 76.62 94 GLY A C 1
ATOM 678 O O . GLY A 1 94 ? 14.059 -3.861 5.378 1.00 76.62 94 GLY A O 1
ATOM 679 N N . LYS A 1 95 ? 16.013 -4.867 5.849 1.00 80.50 95 LYS A N 1
ATOM 680 C CA . LYS A 1 95 ? 15.965 -4.593 7.299 1.00 80.50 95 LYS A CA 1
ATOM 681 C C . LYS A 1 95 ? 15.932 -3.092 7.606 1.00 80.50 95 LYS A C 1
ATOM 683 O O . LYS A 1 95 ? 15.166 -2.654 8.468 1.00 80.50 95 LYS A O 1
ATOM 688 N N . CYS A 1 96 ? 16.734 -2.284 6.908 1.00 86.25 96 CYS A N 1
ATOM 689 C CA . CYS A 1 96 ? 16.711 -0.827 7.070 1.00 86.25 96 CYS A CA 1
ATOM 690 C C . CYS A 1 96 ? 15.352 -0.232 6.673 1.00 86.25 96 CYS A C 1
ATOM 692 O O . CYS A 1 96 ? 14.803 0.577 7.424 1.00 86.25 96 CYS A O 1
ATOM 694 N N . ALA A 1 97 ? 14.784 -0.662 5.542 1.00 88.69 97 ALA A N 1
ATOM 695 C CA . ALA A 1 97 ? 13.466 -0.216 5.097 1.00 88.69 97 ALA A CA 1
ATOM 696 C C . ALA A 1 97 ? 12.365 -0.600 6.100 1.00 88.69 97 ALA A C 1
ATOM 698 O O . ALA A 1 97 ? 11.575 0.257 6.497 1.00 88.69 97 ALA A O 1
ATOM 699 N N . ALA A 1 98 ? 12.358 -1.845 6.587 1.00 90.69 98 ALA A N 1
ATOM 700 C CA . ALA A 1 98 ? 11.394 -2.316 7.580 1.00 90.69 98 ALA A CA 1
ATOM 701 C C . ALA A 1 98 ? 11.433 -1.484 8.874 1.00 90.69 98 ALA A C 1
ATOM 703 O O . ALA A 1 98 ? 10.385 -1.112 9.400 1.00 90.69 98 ALA A O 1
ATOM 704 N N . ARG A 1 99 ? 12.628 -1.113 9.357 1.00 92.62 99 ARG A N 1
ATOM 705 C CA . ARG A 1 99 ? 12.785 -0.248 10.543 1.00 92.62 99 ARG A CA 1
ATOM 706 C C . ARG A 1 99 ? 12.220 1.156 10.335 1.00 92.62 99 ARG A C 1
ATOM 708 O O . ARG A 1 99 ? 11.587 1.692 11.242 1.00 92.62 99 ARG A O 1
ATOM 715 N N . VAL A 1 100 ? 12.444 1.755 9.164 1.00 94.94 100 VAL A N 1
ATOM 716 C CA . VAL A 1 100 ? 11.872 3.070 8.826 1.00 94.94 100 VAL A CA 1
ATOM 717 C C . VAL A 1 100 ? 10.346 2.990 8.786 1.00 94.94 100 VAL A C 1
ATOM 719 O O . VAL A 1 100 ? 9.673 3.829 9.381 1.00 94.94 100 VAL A O 1
ATOM 722 N N . LEU A 1 101 ? 9.799 1.952 8.151 1.00 95.88 101 LEU A N 1
ATOM 723 C CA . LEU A 1 101 ? 8.355 1.746 8.055 1.00 95.88 101 LEU A CA 1
ATOM 724 C C . LEU A 1 101 ? 7.710 1.453 9.414 1.00 95.88 101 LEU A C 1
ATOM 726 O O . LEU A 1 101 ? 6.614 1.942 9.674 1.00 95.88 101 LEU A O 1
ATOM 730 N N . GLN A 1 102 ? 8.395 0.734 10.306 1.00 96.25 102 GLN A N 1
ATOM 731 C CA . GLN A 1 102 ? 7.932 0.549 11.681 1.00 96.25 102 GLN A CA 1
ATOM 732 C C . GLN A 1 102 ? 7.810 1.894 12.406 1.00 96.25 102 GLN A C 1
ATOM 734 O O . GLN A 1 102 ? 6.786 2.168 13.023 1.00 96.25 102 GLN A O 1
ATOM 739 N N . HIS A 1 103 ? 8.805 2.774 12.267 1.00 96.56 103 HIS A N 1
ATOM 740 C CA . HIS A 1 103 ? 8.743 4.105 12.870 1.00 96.56 103 HIS A CA 1
ATOM 741 C C . HIS A 1 103 ? 7.590 4.954 12.308 1.00 96.56 103 HIS A C 1
ATOM 743 O O . HIS A 1 103 ? 6.929 5.678 13.051 1.00 96.56 103 HIS A O 1
ATOM 749 N N . TRP A 1 104 ? 7.319 4.853 11.003 1.00 95.56 104 TRP A N 1
ATOM 750 C CA . TRP A 1 104 ? 6.167 5.517 10.386 1.00 95.56 104 TRP A CA 1
ATOM 751 C C . TRP A 1 104 ? 4.835 4.975 10.909 1.00 95.56 104 TRP A C 1
ATOM 753 O O . TRP A 1 104 ? 3.933 5.761 11.193 1.00 95.56 104 TRP A O 1
ATOM 763 N N . LEU A 1 105 ? 4.718 3.655 11.072 1.00 96.75 105 LEU A N 1
ATOM 764 C CA . LEU A 1 105 ? 3.533 3.019 11.642 1.00 96.75 105 LEU A CA 1
ATOM 765 C C . LEU A 1 105 ? 3.281 3.503 13.076 1.00 96.75 105 LEU A C 1
ATOM 767 O O . LEU A 1 105 ? 2.165 3.911 13.393 1.00 96.75 105 LEU A O 1
ATOM 771 N N . ASP A 1 106 ? 4.317 3.527 13.915 1.00 96.38 106 ASP A N 1
ATOM 772 C CA . ASP A 1 106 ? 4.217 4.000 15.299 1.00 96.38 106 ASP A CA 1
ATOM 773 C C . ASP A 1 106 ? 3.727 5.461 15.354 1.00 96.38 106 ASP A C 1
ATOM 775 O O . ASP A 1 106 ? 2.843 5.807 16.145 1.00 96.38 106 ASP A O 1
ATOM 779 N N . ALA A 1 107 ? 4.245 6.320 14.467 1.00 95.12 107 ALA A N 1
ATOM 780 C CA . ALA A 1 107 ? 3.824 7.716 14.353 1.00 95.12 107 ALA A CA 1
ATOM 781 C C . ALA A 1 107 ? 2.366 7.871 13.870 1.00 95.12 107 ALA A C 1
ATOM 783 O O . ALA A 1 107 ? 1.635 8.739 14.365 1.00 95.12 107 ALA A O 1
ATOM 784 N N . ALA A 1 108 ? 1.920 7.025 12.936 1.00 92.31 108 ALA A N 1
ATOM 785 C CA . ALA A 1 108 ? 0.542 7.015 12.439 1.00 92.31 108 ALA A CA 1
ATOM 786 C C . ALA A 1 108 ? -0.459 6.569 13.523 1.00 92.31 108 ALA A C 1
ATOM 788 O O . ALA A 1 108 ? -1.517 7.185 13.696 1.00 92.31 108 ALA A O 1
ATOM 789 N N . VAL A 1 109 ? -0.100 5.549 14.311 1.00 92.31 109 VAL A N 1
ATOM 790 C CA . VAL A 1 109 ? -0.894 5.083 15.459 1.00 92.31 109 VAL A CA 1
ATOM 791 C C . VAL A 1 109 ? -0.996 6.177 16.527 1.00 92.31 109 VAL A C 1
ATOM 793 O O . VAL A 1 109 ? -2.094 6.471 17.006 1.00 92.31 109 VAL A O 1
ATOM 796 N N . ALA A 1 110 ? 0.119 6.837 16.858 1.00 92.00 110 ALA A N 1
ATOM 797 C CA . ALA A 1 110 ? 0.136 7.930 17.829 1.00 92.00 110 ALA A CA 1
ATOM 798 C C . ALA A 1 110 ? -0.734 9.128 17.394 1.00 92.00 110 ALA A C 1
ATOM 800 O O . ALA A 1 110 ? -1.481 9.679 18.205 1.00 92.00 110 ALA A O 1
ATOM 801 N N . SER A 1 111 ? -0.690 9.502 16.110 1.00 85.44 111 SER A N 1
ATOM 802 C CA . SER A 1 111 ? -1.502 10.604 15.566 1.00 85.44 111 SER A CA 1
ATOM 803 C C . SER A 1 111 ? -3.004 10.308 15.616 1.00 85.44 111 SER A C 1
ATOM 805 O O . SER A 1 111 ? -3.807 11.186 15.938 1.00 85.44 111 SER A O 1
ATOM 807 N N . SER A 1 112 ? -3.387 9.055 15.364 1.00 80.94 112 SER A N 1
ATOM 808 C CA . SER A 1 112 ? -4.787 8.617 15.422 1.00 80.94 112 SER A CA 1
ATOM 809 C C . SER A 1 112 ? -5.344 8.668 16.851 1.00 80.94 112 SER A C 1
ATOM 811 O O . SER A 1 112 ? -6.475 9.103 17.063 1.00 80.94 112 SER A O 1
ATOM 813 N N . ALA A 1 113 ? -4.534 8.307 17.853 1.00 74.06 113 ALA A N 1
ATOM 814 C CA . ALA A 1 113 ? -4.926 8.354 19.264 1.00 74.06 113 ALA A CA 1
ATOM 815 C C . ALA A 1 113 ? -5.120 9.789 19.803 1.00 74.06 113 ALA A C 1
ATOM 817 O O . ALA A 1 113 ? -5.944 10.011 20.690 1.00 74.06 113 ALA A O 1
ATOM 818 N N . SER A 1 114 ? -4.400 10.775 19.256 1.00 68.19 114 SER A N 1
ATOM 819 C CA . SER A 1 114 ? -4.457 12.177 19.702 1.00 68.19 114 SER A CA 1
ATOM 820 C C . SER A 1 114 ? -5.707 12.939 19.234 1.00 68.19 114 SER A C 1
ATOM 822 O O . SER A 1 114 ? -5.940 14.058 19.693 1.00 68.19 114 SER A O 1
ATOM 824 N N . SER A 1 115 ? -6.505 12.373 18.326 1.00 57.84 115 SER A N 1
ATOM 825 C CA . SER A 1 115 ? -7.667 13.051 17.727 1.00 57.84 115 SER A CA 1
ATOM 826 C C . SER A 1 115 ? -8.958 12.933 18.558 1.00 57.84 115 SER A C 1
ATOM 828 O O . SER A 1 115 ? -9.998 13.448 18.151 1.00 57.84 115 SER A O 1
ATOM 830 N N . HIS A 1 116 ? -8.915 12.305 19.740 1.00 48.53 116 HIS A N 1
ATOM 831 C CA . HIS A 1 116 ? -10.011 12.341 20.713 1.00 48.53 116 HIS A CA 1
ATOM 832 C C . HIS A 1 116 ? -9.886 13.578 21.622 1.00 48.53 116 HIS A C 1
ATOM 834 O O . HIS A 1 116 ? -9.016 13.594 22.496 1.00 48.53 116 HIS A O 1
ATOM 840 N N . PRO A 1 117 ? -10.747 14.610 21.495 1.00 51.78 117 PRO A N 1
ATOM 841 C CA . PRO A 1 117 ? -10.833 15.629 22.532 1.00 51.78 117 PRO A CA 1
ATOM 842 C C . PRO A 1 117 ? -11.374 14.986 23.823 1.00 51.78 117 PRO A C 1
ATOM 844 O O . PRO A 1 117 ? -12.277 14.144 23.747 1.00 51.78 117 PRO A O 1
ATOM 847 N N . PRO A 1 118 ? -10.883 15.369 25.018 1.00 54.47 118 PRO A N 1
ATOM 848 C CA . PRO A 1 118 ? -11.562 15.009 26.253 1.00 54.47 118 PRO A CA 1
ATOM 849 C C . PRO A 1 118 ? -12.966 15.615 26.193 1.00 54.47 118 PRO A C 1
ATOM 851 O O . PRO A 1 118 ? -13.130 16.832 26.091 1.00 54.47 118 PRO A O 1
ATOM 854 N N . VAL A 1 119 ? -13.983 14.755 26.188 1.00 50.47 119 VAL A N 1
ATOM 855 C CA . VAL A 1 119 ? -15.384 15.166 26.229 1.00 50.47 119 VAL A CA 1
ATOM 856 C C . VAL A 1 119 ? -15.568 16.064 27.450 1.00 50.47 119 VAL A C 1
ATOM 858 O O . VAL A 1 119 ? -15.325 15.659 28.585 1.00 50.47 119 VAL A O 1
ATOM 861 N N . SER A 1 120 ? -15.943 17.310 27.173 1.00 57.22 120 SER A N 1
ATOM 862 C CA . SER A 1 120 ? -16.305 18.335 28.141 1.00 57.22 120 SER A CA 1
ATOM 863 C C . SER A 1 120 ? -17.407 17.800 29.056 1.00 57.22 120 SER A C 1
ATOM 865 O O . SER A 1 120 ? -18.537 17.585 28.621 1.00 57.22 120 SER A O 1
ATOM 867 N N . SER A 1 121 ? -17.068 17.565 30.324 1.00 54.91 121 SER A N 1
ATOM 868 C CA . SER A 1 121 ? -18.063 17.361 31.373 1.00 54.91 121 SER A CA 1
ATOM 869 C C . SER A 1 121 ? -18.882 18.646 31.544 1.00 54.91 121 SER A C 1
ATOM 871 O O . SER A 1 121 ? -18.322 19.734 31.650 1.00 54.91 121 SER A O 1
ATOM 873 N N . SER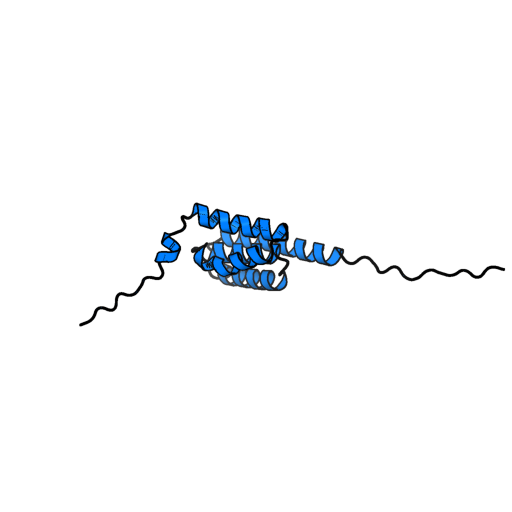 A 1 122 ? -20.201 18.456 31.510 1.00 64.50 122 SER A N 1
ATOM 874 C CA . SER A 1 122 ? -21.346 19.375 31.591 1.00 64.50 122 SER A CA 1
ATOM 875 C C . SER A 1 122 ? -21.217 20.680 32.402 1.00 64.50 122 SER A C 1
ATOM 877 O O . SER A 1 122 ? -20.438 20.755 33.350 1.00 64.50 122 SER A O 1
ATOM 879 N N . PRO A 1 123 ? -22.061 21.694 32.098 1.00 59.25 123 PRO A N 1
ATOM 880 C CA . PRO A 1 123 ? -22.052 22.980 32.784 1.00 59.25 123 PRO A CA 1
ATOM 881 C C . PRO A 1 123 ? -22.609 22.853 34.206 1.00 59.25 123 PRO A C 1
ATOM 883 O O . PRO A 1 123 ? -23.715 22.353 34.421 1.00 59.25 123 PRO A O 1
ATOM 886 N N . GLU A 1 124 ? -21.851 23.351 35.177 1.00 62.09 124 GLU A N 1
ATOM 887 C CA . GLU A 1 124 ? -22.290 23.504 36.560 1.00 62.09 124 GLU A CA 1
ATOM 888 C C . GLU A 1 124 ? -23.248 24.702 36.647 1.00 62.09 124 GLU A C 1
ATOM 890 O O . GLU A 1 124 ? -22.847 25.863 36.568 1.00 62.09 124 GLU A O 1
ATOM 895 N N . VAL A 1 125 ? -24.550 24.421 36.738 1.00 65.88 125 VAL A N 1
ATOM 896 C CA . VAL A 1 125 ? -25.579 25.432 37.012 1.00 65.88 125 VAL A CA 1
ATOM 897 C C . VAL A 1 125 ? -25.509 25.778 38.499 1.00 65.88 125 VAL A C 1
ATOM 899 O O . VAL A 1 125 ? -25.948 25.005 39.347 1.00 65.88 125 VAL A O 1
ATOM 902 N N . ILE A 1 126 ? -24.943 26.943 38.810 1.00 69.62 126 ILE A N 1
ATOM 903 C CA . ILE A 1 126 ? -24.858 27.491 40.169 1.00 69.62 126 ILE A CA 1
ATOM 904 C C . ILE A 1 126 ? -26.239 28.058 40.564 1.00 69.62 126 ILE A C 1
ATOM 906 O O . ILE A 1 126 ? -26.758 28.905 39.831 1.00 69.62 126 ILE A O 1
ATOM 910 N N . PRO A 1 127 ? -26.854 27.661 41.698 1.00 67.12 127 PRO A N 1
ATOM 911 C CA . PRO A 1 127 ? -28.069 28.303 42.190 1.00 67.12 127 PRO A CA 1
ATOM 912 C C . PRO A 1 127 ? -27.734 29.617 42.914 1.00 67.12 127 PRO A C 1
ATOM 914 O O . PRO A 1 127 ? -26.846 29.659 43.766 1.00 67.12 127 PRO A O 1
ATOM 917 N N . PHE A 1 128 ? -28.461 30.683 42.574 1.00 55.19 128 PHE A N 1
ATOM 918 C CA . PHE A 1 128 ? -28.390 31.998 43.224 1.00 55.19 128 PHE A CA 1
ATOM 919 C C . PHE A 1 128 ? -29.078 32.008 44.607 1.00 55.19 128 PHE A C 1
ATOM 921 O O . PHE A 1 128 ? -30.071 31.294 44.774 1.00 55.19 128 PHE A O 1
ATOM 928 N N . PRO A 1 129 ? -28.610 32.838 45.564 1.00 69.81 129 PRO A N 1
ATOM 929 C CA . PRO A 1 129 ? -29.400 33.274 46.717 1.00 69.81 129 PRO A CA 1
ATOM 930 C C . PRO A 1 129 ? -30.373 34.416 46.379 1.00 69.81 129 PRO A C 1
ATOM 932 O O . PRO A 1 129 ? -30.072 35.216 45.461 1.00 69.81 129 PRO A O 1
#

Secondary structure (DSSP, 8-state):
--------TTTTTTTS-HHHHHHHHHHHHHHHHTT-HHHHHHHHHHHHHH--SHHHHHHHHHHHHHHTT-HHHHHHHHHHHHHHHHT-TT-HHHHHHHHHHHHHHHHHHHHHHTT-PPP------PPP-

Radius of gyration: 22.22 Å; chains: 1; bounding box: 52×65×80 Å

pLDDT: mean 82.07, std 18.05, range [35.53, 98.12]

Sequence (129 aa):
MMTTSSVSHDGAAAWLDASVRQQIVELALVGAQHGLETEARTILCALPLLVPQVEARQCLQAALLIALGDTVEASACLARLTAEGEANEADESGKCAARVLQHWLDAAVASSASSHPPVSSSPEVIPFP

Organism: NCBI:txid2508301